Protein AF-A0A836UBE7-F1 (afdb_monomer)

Radius of gyration: 21.55 Å; Cα contacts (8 Å, |Δi|>4): 11; chains: 1; bounding box: 48×20×61 Å

Foldseek 3Di:
DVVVVVVVVVVVVVVVVVVCVVVVPPDPDCVVPVPVVVVVVVVVVVVVVVVVVVVVVVVVVVVVD

pLDDT: mean 79.69, std 10.62, range [56.09, 94.12]

Mean predicted aligned error: 11.3 Å

Secondary structure (DSSP, 8-state):
-HHHHHHHHHHHHHHHHHHHHHH--S---TTT-HHHHHHHHHHHHHHHHHHHHHHHHHHHHHH--

Structure (mmCIF, N/CA/C/O backbone):
data_AF-A0A836UBE7-F1
#
_entry.id   AF-A0A836UBE7-F1
#
loop_
_atom_site.group_PDB
_atom_site.id
_atom_site.type_symbol
_atom_site.label_atom_id
_atom_site.label_alt_id
_atom_site.label_comp_id
_atom_site.label_asym_id
_atom_site.label_entity_id
_atom_site.label_seq_id
_atom_site.pdbx_PDB_ins_code
_atom_site.Cartn_x
_atom_site.Cartn_y
_atom_site.Cartn_z
_atom_site.occupancy
_atom_site.B_iso_or_equiv
_atom_site.auth_seq_id
_atom_site.auth_comp_id
_atom_site.auth_asym_id
_atom_site.auth_atom_id
_atom_site.pdbx_PDB_model_num
ATOM 1 N N . MET A 1 1 ? 28.784 -6.009 -30.640 1.00 67.19 1 MET A N 1
ATOM 2 C CA . MET A 1 1 ? 28.313 -4.962 -29.698 1.00 67.19 1 MET A CA 1
ATOM 3 C C . MET A 1 1 ? 26.820 -5.041 -29.350 1.00 67.19 1 MET A C 1
ATOM 5 O O . MET A 1 1 ? 26.493 -4.802 -28.196 1.00 67.19 1 MET A O 1
ATOM 9 N N . ASN A 1 2 ? 25.912 -5.424 -30.261 1.00 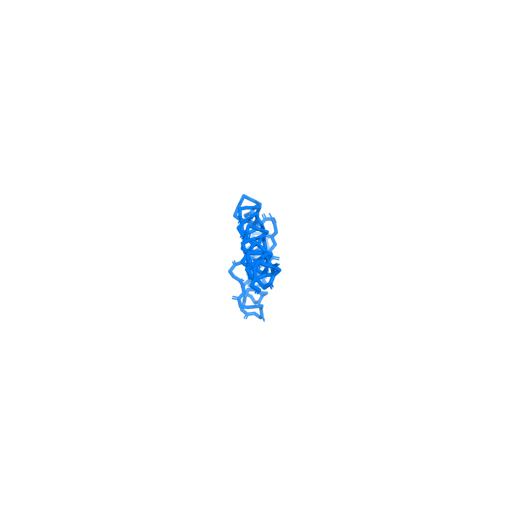76.62 2 ASN A N 1
ATOM 10 C CA . ASN A 1 2 ? 24.475 -5.544 -29.933 1.00 76.62 2 ASN A CA 1
ATOM 11 C C . ASN A 1 2 ? 24.146 -6.715 -28.992 1.00 76.62 2 ASN A C 1
ATOM 13 O O . ASN A 1 2 ? 23.426 -6.520 -28.020 1.00 76.62 2 ASN A O 1
ATOM 17 N N . ALA A 1 3 ? 24.751 -7.889 -29.203 1.00 80.44 3 ALA A N 1
ATOM 18 C CA . ALA A 1 3 ? 24.531 -9.062 -28.350 1.00 80.44 3 ALA A CA 1
ATOM 19 C C . ALA A 1 3 ? 24.871 -8.801 -26.871 1.00 80.44 3 ALA A C 1
ATOM 21 O O . ALA A 1 3 ? 24.130 -9.201 -25.983 1.00 80.44 3 ALA A O 1
ATOM 22 N N . GLN A 1 4 ? 25.947 -8.060 -26.600 1.00 84.62 4 GLN A N 1
ATOM 23 C CA . GLN A 1 4 ? 26.387 -7.753 -25.237 1.00 84.62 4 GLN A CA 1
ATOM 24 C C . GLN A 1 4 ? 25.416 -6.804 -24.516 1.00 84.62 4 GLN A C 1
ATOM 26 O O . GLN A 1 4 ? 25.119 -7.004 -23.342 1.00 84.62 4 GLN A O 1
ATOM 31 N N . ARG A 1 5 ? 24.831 -5.834 -25.235 1.00 84.81 5 ARG A N 1
ATOM 32 C CA . ARG A 1 5 ? 23.756 -4.972 -24.712 1.00 84.81 5 ARG A CA 1
ATOM 33 C C . ARG A 1 5 ? 22.465 -5.754 -24.461 1.00 84.81 5 ARG A C 1
ATOM 35 O O . ARG A 1 5 ? 21.841 -5.568 -23.418 1.00 84.81 5 ARG A O 1
ATOM 42 N N . SER A 1 6 ? 22.089 -6.651 -25.374 1.00 84.44 6 SER A N 1
ATOM 43 C CA . SER A 1 6 ? 20.921 -7.527 -25.210 1.00 84.44 6 SER A CA 1
ATOM 44 C C . SER A 1 6 ? 21.078 -8.464 -24.010 1.00 84.44 6 SER A C 1
ATOM 46 O O . SER A 1 6 ? 20.147 -8.605 -23.220 1.00 84.44 6 SER A O 1
ATOM 48 N N . ILE A 1 7 ? 22.268 -9.042 -23.826 1.00 88.38 7 ILE A N 1
ATOM 49 C CA . ILE A 1 7 ? 22.596 -9.887 -22.672 1.00 88.38 7 ILE A CA 1
ATOM 50 C C . ILE A 1 7 ? 22.546 -9.069 -21.379 1.00 88.38 7 ILE A C 1
ATOM 52 O O . ILE A 1 7 ? 21.861 -9.482 -20.449 1.00 88.38 7 ILE A O 1
ATOM 56 N N . SER A 1 8 ? 23.165 -7.884 -21.326 1.00 87.81 8 SER A N 1
ATOM 57 C CA . SER A 1 8 ? 23.070 -7.000 -20.153 1.00 87.81 8 SER A CA 1
ATOM 58 C C . SER A 1 8 ? 21.621 -6.669 -19.788 1.00 87.81 8 SER A C 1
ATOM 60 O O . SER A 1 8 ? 21.253 -6.763 -18.620 1.00 8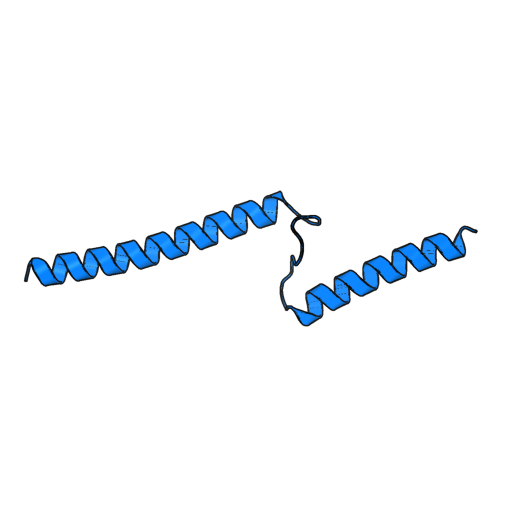7.81 8 SER A O 1
ATOM 62 N N . CYS A 1 9 ? 20.773 -6.343 -20.770 1.00 85.69 9 CYS A N 1
ATOM 63 C CA . CYS A 1 9 ? 19.357 -6.059 -20.525 1.00 85.69 9 CYS A CA 1
ATOM 64 C C . CYS A 1 9 ? 18.607 -7.287 -19.978 1.00 85.69 9 CYS A C 1
ATOM 66 O O . CYS A 1 9 ? 17.842 -7.172 -19.016 1.00 85.69 9 CYS A O 1
ATOM 68 N N . ASN A 1 10 ? 18.855 -8.470 -20.546 1.00 85.44 10 ASN A N 1
ATOM 69 C CA . ASN A 1 10 ? 18.242 -9.718 -20.091 1.00 85.44 10 ASN A CA 1
ATOM 70 C C . ASN A 1 10 ? 18.689 -10.105 -18.675 1.00 85.44 10 ASN A C 1
ATOM 72 O O . ASN A 1 10 ? 17.850 -10.508 -17.873 1.00 85.44 10 ASN A O 1
ATOM 76 N N . VAL A 1 11 ? 19.964 -9.910 -18.330 1.00 88.31 11 VAL A N 1
ATOM 77 C CA . VAL A 1 11 ? 20.487 -10.148 -16.975 1.00 88.31 11 VAL A CA 1
ATOM 78 C C . VAL A 1 11 ? 19.820 -9.216 -15.961 1.00 88.31 11 VAL A C 1
ATOM 80 O O . VAL A 1 11 ? 19.369 -9.668 -14.910 1.00 88.31 11 VAL A O 1
ATOM 83 N N . THR A 1 12 ? 19.669 -7.925 -16.278 1.00 84.19 12 THR A N 1
ATOM 84 C CA . THR A 1 12 ? 18.949 -6.983 -15.404 1.00 84.19 12 THR A CA 1
ATOM 85 C C . THR A 1 12 ? 17.485 -7.387 -15.209 1.00 84.19 12 THR A C 1
ATOM 87 O O . THR A 1 12 ? 16.970 -7.305 -14.094 1.00 84.19 12 THR A O 1
ATOM 90 N N . ARG A 1 13 ? 16.808 -7.854 -16.265 1.00 82.38 13 ARG A N 1
ATOM 91 C CA . ARG A 1 13 ? 15.418 -8.332 -16.185 1.00 82.38 13 ARG A CA 1
ATOM 92 C C . ARG A 1 13 ? 15.290 -9.604 -15.346 1.00 82.38 13 ARG A C 1
ATOM 94 O O . ARG A 1 13 ? 14.396 -9.669 -14.507 1.00 82.38 13 ARG A O 1
ATOM 101 N N . ALA A 1 14 ? 16.183 -10.574 -15.533 1.00 83.94 14 ALA A N 1
ATOM 102 C CA . ALA A 1 14 ? 16.198 -11.816 -14.762 1.00 83.94 14 ALA A CA 1
ATOM 103 C C . ALA A 1 14 ? 16.412 -11.545 -13.264 1.00 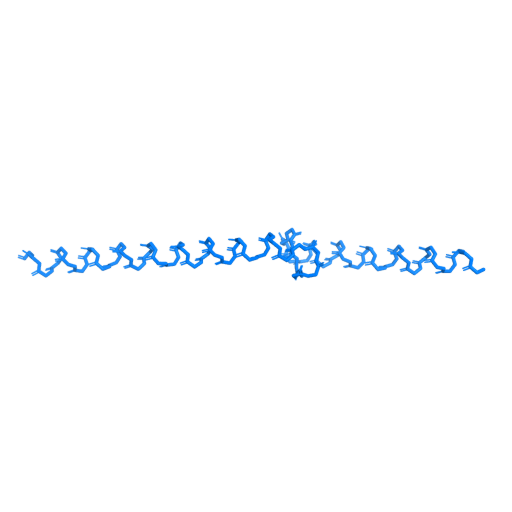83.94 14 ALA A C 1
ATOM 105 O O . ALA A 1 14 ? 15.655 -12.050 -12.440 1.00 83.94 14 ALA A O 1
ATOM 106 N N . ASN A 1 15 ? 17.350 -10.659 -12.915 1.00 83.00 15 ASN A N 1
ATOM 107 C CA . ASN A 1 15 ? 17.580 -10.256 -11.525 1.00 83.00 15 ASN A CA 1
ATOM 108 C C . ASN A 1 15 ? 16.338 -9.624 -10.876 1.00 83.00 15 ASN A C 1
ATOM 110 O O . ASN A 1 15 ? 16.026 -9.940 -9.733 1.00 83.00 15 ASN A O 1
ATOM 114 N N . ARG A 1 16 ? 15.572 -8.795 -11.603 1.00 77.25 16 ARG A N 1
ATOM 115 C CA . ARG A 1 16 ? 14.302 -8.244 -11.085 1.00 77.25 16 ARG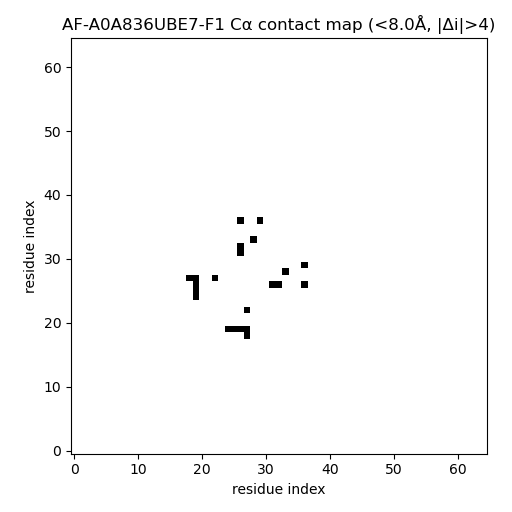 A CA 1
ATOM 116 C C . ARG A 1 16 ? 13.241 -9.318 -10.862 1.00 77.25 16 ARG A C 1
ATOM 118 O O . ARG A 1 16 ? 12.487 -9.238 -9.896 1.00 77.25 16 ARG A O 1
ATOM 125 N N . GLN A 1 17 ? 13.150 -10.306 -11.753 1.00 78.12 17 GLN A N 1
ATOM 126 C CA . GLN A 1 17 ? 12.212 -11.415 -11.570 1.00 78.12 17 GLN A CA 1
ATOM 127 C C . GLN A 1 17 ? 12.587 -12.275 -10.362 1.00 78.12 17 GLN A C 1
ATOM 129 O O . GLN A 1 17 ? 11.704 -12.647 -9.594 1.00 78.12 17 GLN A O 1
ATOM 134 N N . LEU A 1 18 ? 13.882 -12.514 -10.145 1.00 80.44 18 LEU A N 1
ATOM 135 C CA . LEU A 1 18 ? 14.381 -13.209 -8.959 1.00 80.44 18 LEU A CA 1
ATOM 136 C C . LEU A 1 18 ? 14.101 -12.426 -7.671 1.00 80.44 18 LEU A C 1
ATOM 138 O O . LEU A 1 18 ? 13.664 -13.017 -6.690 1.00 80.44 18 LEU A O 1
ATOM 142 N N . GLU A 1 19 ? 14.269 -11.101 -7.679 1.00 76.69 19 GLU A N 1
ATOM 143 C CA . GLU A 1 19 ? 13.936 -10.243 -6.533 1.00 76.69 19 GLU A CA 1
ATOM 144 C C . GLU A 1 19 ? 12.438 -10.369 -6.186 1.00 76.69 19 GLU A C 1
ATOM 146 O O . GLU A 1 19 ? 12.087 -10.583 -5.026 1.00 76.69 19 GLU A O 1
ATOM 151 N N . ARG A 1 20 ? 11.547 -10.297 -7.191 1.00 74.44 20 ARG A N 1
ATOM 152 C CA . ARG A 1 20 ? 10.083 -10.451 -7.020 1.00 74.44 20 ARG A CA 1
ATOM 153 C C . ARG A 1 20 ? 9.694 -11.846 -6.528 1.00 74.44 20 ARG A C 1
ATOM 155 O O . ARG A 1 20 ? 8.805 -11.966 -5.691 1.00 74.44 20 ARG A O 1
ATOM 162 N N . LEU A 1 21 ? 10.353 -12.890 -7.033 1.00 77.06 21 LEU A N 1
ATOM 163 C CA . LEU A 1 21 ? 10.131 -14.265 -6.588 1.00 77.06 21 LEU A CA 1
ATOM 164 C C . LEU A 1 21 ? 10.565 -14.451 -5.128 1.00 77.06 21 LEU A C 1
ATOM 166 O O . LEU A 1 21 ? 9.839 -15.058 -4.351 1.00 77.06 21 LEU A O 1
ATOM 170 N N . SER A 1 22 ? 11.720 -13.898 -4.750 1.00 79.12 22 SER A N 1
ATOM 171 C CA . SER A 1 22 ? 12.277 -14.034 -3.402 1.00 79.12 22 SER A CA 1
ATOM 172 C C . SER A 1 22 ? 11.487 -13.272 -2.341 1.00 79.12 22 SER A C 1
ATOM 174 O O . SER A 1 22 ? 11.445 -13.719 -1.199 1.00 79.12 22 SER A O 1
ATOM 176 N N . SER A 1 23 ? 10.901 -12.120 -2.674 1.00 76.62 23 SER A N 1
ATOM 177 C CA . SER A 1 23 ? 10.099 -11.349 -1.716 1.00 76.62 23 SER A CA 1
ATOM 178 C C . SER A 1 23 ? 8.627 -11.760 -1.695 1.00 76.62 23 SER A C 1
ATOM 180 O O . SER A 1 23 ? 7.910 -11.403 -0.764 1.00 76.62 23 SER A O 1
ATOM 182 N N . GLY A 1 24 ? 8.150 -12.442 -2.744 1.00 76.06 24 GLY A N 1
ATOM 183 C CA . GLY A 1 24 ? 6.725 -12.689 -2.974 1.00 76.06 24 GLY A CA 1
ATOM 184 C C . GLY A 1 24 ? 5.920 -11.420 -3.287 1.00 76.06 24 GLY A C 1
ATOM 185 O O . GLY A 1 24 ? 4.705 -11.488 -3.469 1.00 76.06 24 GLY A O 1
ATOM 186 N N . LEU A 1 25 ? 6.569 -10.253 -3.371 1.00 68.19 25 LEU A N 1
ATOM 187 C CA . LEU A 1 25 ? 5.924 -8.975 -3.635 1.00 68.19 25 LEU A CA 1
ATOM 188 C C . LEU A 1 25 ? 6.023 -8.645 -5.120 1.00 68.19 25 LEU A C 1
ATOM 190 O O . LEU A 1 25 ? 7.095 -8.577 -5.726 1.00 68.19 25 LEU A O 1
ATOM 194 N N . ARG A 1 26 ? 4.865 -8.365 -5.718 1.00 64.75 26 ARG A N 1
ATOM 195 C CA . ARG A 1 26 ? 4.771 -7.994 -7.131 1.00 64.75 26 ARG A CA 1
ATOM 196 C C . ARG A 1 26 ? 5.493 -6.675 -7.432 1.00 64.75 26 ARG A C 1
ATOM 198 O O . ARG A 1 26 ? 5.827 -6.454 -8.586 1.00 64.75 26 ARG A O 1
ATOM 205 N N . VAL A 1 27 ? 5.763 -5.814 -6.453 1.00 59.16 27 VAL A N 1
ATOM 206 C CA . VAL A 1 27 ? 6.490 -4.543 -6.620 1.00 59.16 27 VAL A CA 1
ATOM 207 C C . VAL A 1 27 ? 7.516 -4.433 -5.493 1.00 59.16 27 VAL A C 1
ATOM 209 O O . VAL A 1 27 ? 7.140 -4.215 -4.349 1.00 59.16 27 VAL A O 1
ATOM 212 N N . ASN A 1 28 ? 8.804 -4.601 -5.807 1.00 59.34 28 ASN A N 1
ATOM 213 C CA . ASN A 1 28 ? 9.896 -4.483 -4.826 1.00 59.34 28 ASN A CA 1
ATOM 214 C C . ASN A 1 28 ? 10.569 -3.108 -4.809 1.00 59.34 28 ASN A C 1
ATOM 216 O O . ASN A 1 28 ? 11.320 -2.808 -3.887 1.00 59.34 28 ASN A O 1
ATOM 220 N N . ARG A 1 29 ? 10.344 -2.267 -5.828 1.00 59.78 29 ARG A N 1
ATOM 221 C CA . ARG A 1 29 ? 10.978 -0.946 -5.934 1.00 59.78 29 ARG A CA 1
ATOM 222 C C . ARG A 1 29 ? 9.979 0.102 -6.409 1.00 59.78 29 ARG A C 1
ATOM 224 O O . ARG A 1 29 ? 9.306 -0.105 -7.415 1.00 59.78 29 ARG A O 1
ATOM 231 N N . ALA A 1 30 ? 9.999 1.269 -5.758 1.00 56.09 30 ALA A N 1
ATOM 232 C CA . ALA A 1 30 ? 9.310 2.496 -6.184 1.00 56.09 30 ALA A CA 1
ATOM 233 C C . ALA A 1 30 ? 9.656 2.917 -7.627 1.00 56.09 30 ALA A C 1
ATOM 235 O O . ALA A 1 30 ? 8.935 3.687 -8.244 1.00 56.09 30 ALA A O 1
ATOM 236 N N . MET A 1 31 ? 10.771 2.410 -8.160 1.00 57.88 31 MET A N 1
ATOM 237 C CA . MET A 1 31 ? 11.248 2.683 -9.513 1.00 57.88 31 MET A CA 1
ATOM 238 C C . MET A 1 31 ? 10.426 2.004 -10.622 1.00 57.88 31 MET A C 1
ATOM 240 O O . MET A 1 31 ? 10.446 2.508 -11.739 1.00 57.88 31 MET A O 1
ATOM 244 N N . ASP A 1 32 ? 9.744 0.879 -10.350 1.00 62.84 32 ASP A N 1
ATOM 245 C CA . ASP A 1 32 ? 8.930 0.173 -11.362 1.00 62.84 32 ASP A CA 1
ATOM 246 C C . ASP A 1 32 ? 7.464 0.662 -11.386 1.00 62.84 32 ASP A C 1
ATOM 248 O O . ASP A 1 32 ? 6.825 0.568 -12.429 1.00 62.84 32 ASP A O 1
ATOM 252 N N . ASP A 1 33 ? 6.937 1.200 -10.274 1.00 65.00 33 ASP A N 1
ATOM 253 C CA . ASP A 1 33 ? 5.599 1.815 -10.191 1.00 65.00 33 ASP A CA 1
ATOM 254 C C . ASP A 1 33 ? 5.478 2.718 -8.942 1.00 65.00 33 ASP A C 1
ATOM 256 O O . ASP A 1 33 ? 4.981 2.310 -7.886 1.00 65.00 33 ASP A O 1
ATOM 260 N N . ALA A 1 34 ? 5.987 3.951 -9.032 1.00 64.62 34 ALA A N 1
ATOM 261 C CA . ALA A 1 34 ? 5.940 4.917 -7.930 1.00 64.62 34 ALA A CA 1
ATOM 262 C C . ALA A 1 34 ? 4.494 5.233 -7.509 1.00 64.62 34 ALA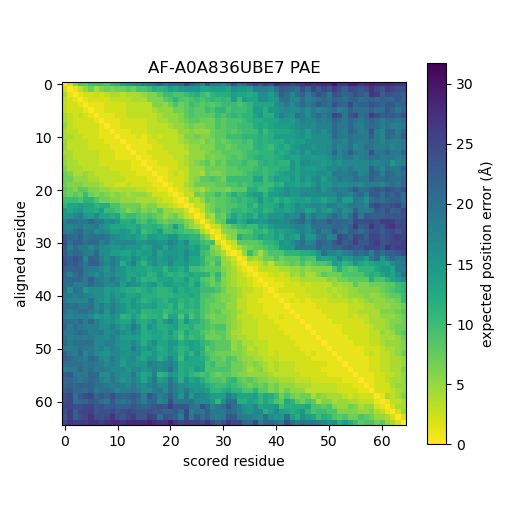 A C 1
ATOM 264 O O . ALA A 1 34 ? 4.207 5.381 -6.322 1.00 64.62 34 ALA A O 1
ATOM 265 N N . SER A 1 35 ? 3.575 5.280 -8.476 1.00 71.88 35 SER A N 1
ATOM 266 C CA . SER A 1 35 ? 2.152 5.537 -8.256 1.00 71.88 35 SER A CA 1
ATOM 267 C C . SER A 1 35 ? 1.479 4.372 -7.529 1.00 71.88 35 SER A C 1
ATOM 269 O O . SER A 1 35 ? 0.783 4.590 -6.538 1.00 71.88 35 SER A O 1
ATOM 271 N 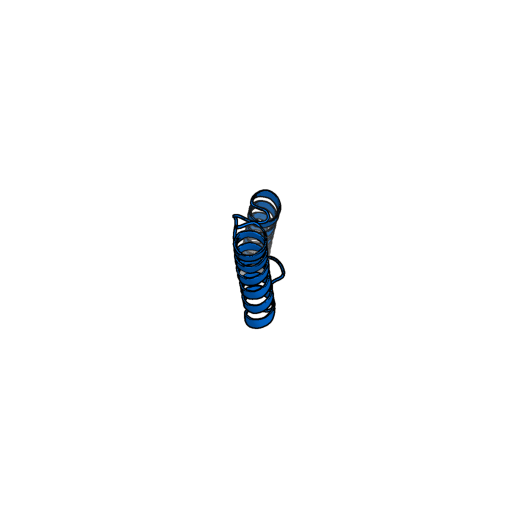N . GLY A 1 36 ? 1.739 3.133 -7.957 1.00 71.06 36 GLY A N 1
ATOM 272 C CA . GLY A 1 36 ? 1.234 1.930 -7.297 1.00 71.06 36 GLY A CA 1
ATOM 273 C C . GLY A 1 36 ? 1.764 1.762 -5.872 1.00 71.06 36 GLY A C 1
ATOM 274 O O . GLY A 1 36 ? 1.012 1.360 -4.981 1.00 71.06 36 GLY A O 1
ATOM 275 N N . LEU A 1 37 ? 3.024 2.131 -5.618 1.00 75.12 37 LEU A N 1
ATOM 276 C CA . LEU A 1 37 ? 3.599 2.092 -4.272 1.00 75.12 37 LEU A CA 1
ATOM 277 C C . LEU A 1 37 ? 2.973 3.143 -3.346 1.00 75.12 37 LEU A C 1
ATOM 279 O O . LEU A 1 37 ? 2.597 2.804 -2.228 1.00 75.12 37 LEU A O 1
ATOM 283 N N . VAL A 1 38 ? 2.814 4.391 -3.800 1.00 78.94 38 VAL A N 1
ATOM 284 C CA . VAL A 1 38 ? 2.211 5.466 -2.987 1.00 78.94 38 VAL A CA 1
ATOM 285 C C . VAL A 1 38 ? 0.767 5.136 -2.615 1.00 78.94 38 VAL A C 1
ATOM 287 O O . VAL A 1 38 ? 0.384 5.294 -1.457 1.00 78.94 38 VAL A O 1
ATOM 290 N N . VAL A 1 39 ? -0.024 4.622 -3.562 1.00 79.38 39 VAL A N 1
ATOM 291 C CA . VAL A 1 39 ? -1.394 4.165 -3.282 1.00 79.38 39 VAL A CA 1
ATOM 292 C C . VAL A 1 39 ? -1.386 2.998 -2.292 1.00 79.38 39 VAL A C 1
ATOM 294 O O . VAL A 1 39 ? -2.166 3.003 -1.342 1.00 79.38 39 VAL A O 1
ATOM 297 N N . SER A 1 40 ? -0.482 2.027 -2.457 1.00 81.62 40 SER A N 1
ATOM 298 C CA . SER A 1 40 ? -0.381 0.880 -1.543 1.00 81.62 40 SER A CA 1
ATOM 299 C C . SER A 1 40 ? 0.003 1.297 -0.120 1.00 81.62 40 SER A C 1
ATOM 301 O O . SER A 1 40 ? -0.579 0.806 0.845 1.00 81.62 40 SER A O 1
ATOM 303 N N . GLU A 1 41 ? 0.939 2.236 0.028 1.00 83.50 41 GLU A N 1
ATOM 304 C CA . GLU A 1 41 ? 1.316 2.789 1.332 1.00 83.50 41 GLU A CA 1
ATOM 305 C C . GLU A 1 41 ? 0.185 3.631 1.941 1.00 83.50 41 GLU A C 1
ATOM 307 O O . GLU A 1 41 ? -0.072 3.533 3.142 1.00 83.50 41 GLU A O 1
ATOM 312 N N . GLY A 1 42 ? -0.548 4.392 1.122 1.00 88.31 42 GLY A N 1
ATOM 313 C CA . GLY A 1 42 ? -1.749 5.114 1.544 1.00 88.31 42 GLY A CA 1
ATOM 314 C C . GLY A 1 42 ? -2.819 4.174 2.099 1.00 88.31 42 GLY A C 1
ATOM 315 O O . GLY A 1 42 ? -3.297 4.377 3.213 1.00 88.31 42 GLY A O 1
ATOM 316 N N . LEU A 1 43 ? -3.128 3.092 1.380 1.00 88.38 43 LEU A N 1
ATOM 317 C CA . LEU A 1 43 ? -4.075 2.066 1.826 1.00 88.38 43 LEU A CA 1
ATOM 318 C C . LEU A 1 43 ? -3.592 1.335 3.087 1.00 88.38 43 LEU A C 1
ATOM 320 O O . LEU A 1 43 ? -4.394 1.063 3.979 1.00 88.38 43 LEU A O 1
ATOM 324 N N . ARG A 1 44 ? -2.288 1.047 3.206 1.00 88.06 44 ARG A N 1
ATOM 325 C CA . ARG A 1 44 ? -1.721 0.435 4.419 1.00 88.06 44 ARG A CA 1
ATOM 326 C C . ARG A 1 44 ? -1.841 1.362 5.629 1.00 88.06 44 ARG A C 1
ATOM 328 O O . ARG A 1 44 ? -2.186 0.904 6.718 1.00 88.06 44 ARG A O 1
ATOM 335 N N . SER A 1 45 ? -1.591 2.655 5.432 1.00 92.81 45 SER A N 1
ATOM 336 C CA . SER A 1 45 ? -1.786 3.688 6.454 1.00 92.81 45 SER A CA 1
ATOM 337 C C . SER A 1 45 ? -3.256 3.796 6.866 1.00 92.81 45 SER A C 1
ATOM 339 O O . SER A 1 45 ? -3.566 3.790 8.057 1.00 92.81 45 SER A O 1
ATOM 341 N N . GLU A 1 46 ? -4.176 3.801 5.901 1.00 90.88 46 GLU A N 1
ATOM 342 C CA . GLU A 1 46 ? -5.620 3.841 6.149 1.00 90.88 46 GLU A CA 1
ATOM 343 C C . GLU A 1 46 ? -6.093 2.617 6.949 1.00 90.88 46 GLU A C 1
ATOM 345 O O . GLU A 1 46 ? -6.798 2.755 7.947 1.00 90.88 46 GLU A O 1
ATOM 350 N N . ALA A 1 47 ? -5.632 1.415 6.592 1.00 91.38 47 ALA A N 1
ATOM 351 C CA . ALA A 1 47 ? -5.934 0.190 7.331 1.00 91.38 47 ALA A CA 1
ATOM 352 C C . ALA A 1 47 ? -5.420 0.241 8.783 1.00 91.38 47 ALA A C 1
ATOM 354 O O . ALA A 1 47 ? -6.111 -0.186 9.711 1.00 91.38 47 ALA A O 1
ATOM 355 N N . ALA A 1 48 ? -4.226 0.798 9.010 1.00 93.69 48 ALA A N 1
ATOM 356 C CA . ALA A 1 48 ? -3.694 0.999 10.356 1.00 93.69 48 ALA A CA 1
ATOM 357 C C . ALA A 1 48 ? -4.539 1.998 11.167 1.00 93.69 48 ALA A C 1
ATOM 359 O O . ALA A 1 48 ? -4.832 1.737 12.338 1.00 93.69 48 ALA A O 1
ATOM 360 N N . LYS A 1 49 ? -4.985 3.098 10.543 1.00 94.12 49 LYS A N 1
ATOM 361 C CA . LYS A 1 49 ? -5.910 4.064 11.158 1.00 94.12 49 LYS A CA 1
ATOM 362 C C . LYS A 1 49 ? -7.246 3.419 11.513 1.00 94.12 49 LYS A C 1
ATOM 364 O O . LYS A 1 49 ? -7.720 3.611 12.626 1.00 94.12 49 LYS A O 1
ATOM 369 N N . LEU A 1 50 ? -7.831 2.622 10.617 1.00 93.94 50 LEU A N 1
ATOM 370 C CA . LEU A 1 50 ? -9.086 1.909 10.875 1.00 93.94 50 LEU A CA 1
ATOM 371 C C . LEU A 1 50 ? -8.957 0.960 12.071 1.00 93.94 50 LEU A C 1
ATOM 373 O O . LEU A 1 50 ? -9.791 0.998 12.971 1.00 93.94 50 LEU A O 1
ATOM 377 N N . ASN A 1 51 ? -7.875 0.180 12.139 1.00 94.06 51 ASN A N 1
ATOM 378 C CA . ASN A 1 51 ? -7.591 -0.679 13.292 1.00 94.06 51 ASN A CA 1
ATOM 379 C C . ASN A 1 51 ? -7.473 0.119 14.599 1.00 94.06 51 ASN A C 1
ATOM 381 O O . ASN A 1 51 ? -7.955 -0.325 15.642 1.00 94.06 51 ASN A O 1
ATOM 385 N N . GLN A 1 52 ? -6.850 1.299 14.560 1.00 92.69 52 GLN A N 1
ATOM 386 C CA . GLN A 1 52 ? -6.785 2.174 15.726 1.00 92.69 52 GLN A CA 1
ATOM 387 C C . GLN A 1 52 ? -8.158 2.748 16.092 1.00 92.69 52 GLN A C 1
ATOM 389 O O . GLN A 1 52 ? -8.499 2.768 17.268 1.00 92.69 52 GLN A O 1
ATOM 394 N N . ASN A 1 53 ? -8.967 3.153 15.114 1.00 93.06 53 ASN A N 1
ATOM 395 C CA . ASN A 1 53 ? -10.323 3.653 15.344 1.00 93.06 53 ASN A CA 1
ATOM 396 C C . ASN A 1 53 ? -11.221 2.589 15.980 1.00 93.06 53 ASN A C 1
ATOM 398 O O . ASN A 1 53 ? -11.967 2.906 16.900 1.00 93.06 53 ASN A O 1
ATOM 402 N N . VAL A 1 54 ? -11.112 1.330 15.545 1.00 92.00 54 VAL A N 1
ATOM 403 C CA . VAL A 1 54 ? -11.830 0.204 16.163 1.00 92.00 54 VAL A CA 1
ATOM 404 C C . VAL A 1 54 ? -11.421 0.044 17.627 1.00 92.00 54 VAL A C 1
ATOM 406 O O . VAL A 1 54 ? -12.291 -0.022 18.494 1.00 92.00 54 VAL A O 1
ATOM 409 N N . ARG A 1 55 ? -10.113 0.062 17.920 1.00 92.12 55 ARG A N 1
ATOM 410 C CA . ARG A 1 55 ? -9.617 0.016 19.305 1.00 92.12 55 ARG A CA 1
ATOM 411 C C . ARG A 1 55 ? -10.117 1.198 20.133 1.00 92.12 55 ARG A C 1
ATOM 413 O O . ARG A 1 55 ? -10.565 0.997 21.255 1.00 92.12 55 ARG A O 1
ATOM 420 N N . ASN A 1 56 ? -10.095 2.407 19.576 1.00 90.19 56 ASN A N 1
ATOM 421 C CA . ASN A 1 56 ? -10.583 3.611 20.248 1.00 90.19 56 ASN A CA 1
ATOM 422 C C . ASN A 1 56 ? -12.093 3.524 20.532 1.0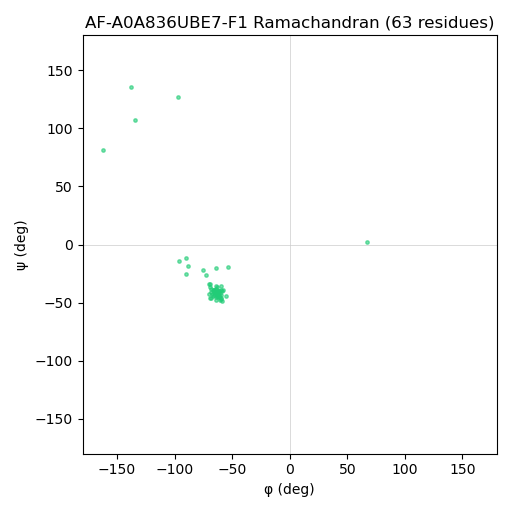0 90.19 56 ASN A C 1
ATOM 424 O O . ASN A 1 56 ? -12.530 3.896 21.616 1.00 90.19 56 ASN A O 1
ATOM 428 N N . ALA A 1 57 ? -12.892 3.003 19.595 1.00 90.75 57 ALA A N 1
ATOM 429 C CA . ALA A 1 57 ? -14.330 2.805 19.781 1.00 90.75 57 ALA A CA 1
ATOM 430 C C . ALA A 1 57 ? -14.626 1.757 20.866 1.00 90.75 57 ALA A C 1
ATOM 432 O O . ALA A 1 57 ? -15.502 1.964 21.703 1.00 90.75 57 ALA A O 1
ATOM 433 N N . GLN A 1 58 ? -13.859 0.664 20.900 1.00 88.38 58 GLN A N 1
ATOM 434 C CA . GLN A 1 58 ? -13.947 -0.348 21.956 1.00 88.38 58 GLN A CA 1
ATOM 435 C C . GLN A 1 58 ? -13.566 0.230 23.323 1.00 88.38 58 GLN A C 1
ATOM 437 O O . GLN A 1 58 ? -14.288 0.022 24.292 1.00 88.38 58 GLN A O 1
ATOM 442 N N . GLN A 1 59 ? -12.483 1.006 23.401 1.00 88.12 59 GLN A N 1
ATOM 443 C CA . GLN A 1 59 ? -12.089 1.700 24.629 1.00 88.12 59 GLN A CA 1
ATOM 444 C C . GLN A 1 59 ? -13.151 2.710 25.082 1.00 88.12 59 GLN A C 1
ATOM 446 O O . GLN A 1 59 ? -13.478 2.756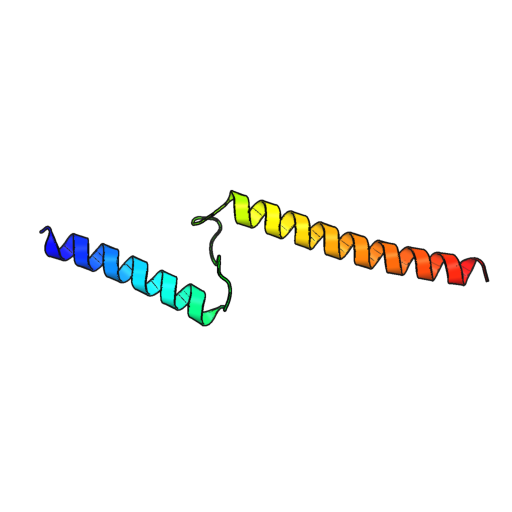 26.262 1.00 88.12 59 GLN A O 1
ATOM 451 N N . GLY A 1 60 ? -13.743 3.466 24.155 1.00 82.19 60 GLY A N 1
ATOM 452 C CA . GLY A 1 60 ? -14.860 4.364 24.450 1.00 82.19 60 GLY A CA 1
ATOM 453 C C . GLY A 1 60 ? -16.080 3.622 24.999 1.00 82.19 60 GLY A C 1
ATOM 454 O O . GLY A 1 60 ? -16.672 4.064 25.975 1.00 82.19 60 GLY A O 1
ATOM 455 N N . SER A 1 61 ? -16.414 2.457 24.437 1.00 75.25 61 SER A N 1
ATOM 456 C CA . SER A 1 61 ? -17.502 1.618 24.949 1.00 75.25 61 SER A CA 1
ATOM 457 C C . SER A 1 61 ? -17.228 1.081 26.355 1.00 75.25 61 SER A C 1
ATOM 459 O O . SER A 1 61 ? -18.166 0.969 27.133 1.00 75.25 61 SER A O 1
ATOM 461 N N . VAL A 1 62 ? -15.975 0.746 26.680 1.00 76.50 62 VAL A N 1
ATOM 462 C CA . VAL A 1 62 ? -15.584 0.291 28.026 1.00 76.50 62 VAL A CA 1
ATOM 463 C C . VAL A 1 62 ? -15.659 1.429 29.044 1.00 76.50 62 VAL A C 1
ATOM 465 O O . VAL A 1 62 ? -16.001 1.184 30.189 1.00 76.50 62 VAL A O 1
ATOM 468 N N . LEU A 1 63 ? -15.366 2.669 28.644 1.00 73.69 63 LEU A N 1
ATOM 469 C CA . LEU A 1 63 ? -15.475 3.838 29.526 1.00 73.69 63 LEU A CA 1
ATOM 470 C C . LEU A 1 63 ? -16.925 4.290 29.770 1.00 73.69 63 LEU A C 1
ATOM 472 O O . LEU A 1 63 ? -17.177 5.011 30.731 1.00 73.69 63 LEU A O 1
ATOM 476 N N . LEU A 1 64 ? -17.852 3.925 28.880 1.00 69.31 64 LEU A N 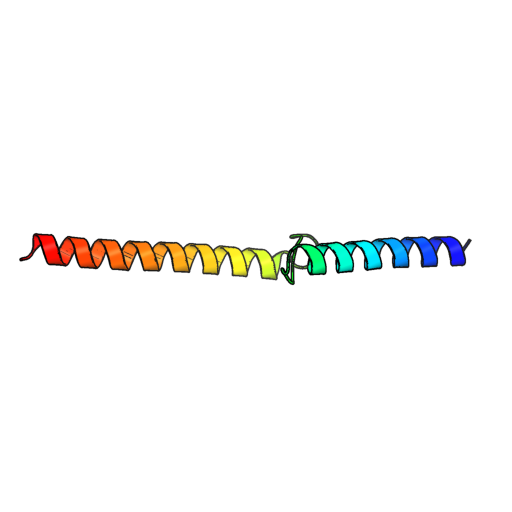1
ATOM 477 C CA . LEU A 1 64 ? -19.278 4.252 28.983 1.00 69.31 64 LEU A CA 1
ATOM 478 C C . LEU A 1 64 ? -20.099 3.192 29.739 1.00 69.31 64 LEU A C 1
ATOM 480 O O . LEU A 1 64 ? -21.268 3.451 30.026 1.00 69.31 64 LEU A O 1
ATOM 484 N N . GLN A 1 65 ? -19.524 2.016 30.010 1.00 57.91 65 GLN A N 1
ATOM 485 C CA . GLN A 1 65 ? -20.153 0.908 30.739 1.00 57.91 65 GLN A CA 1
ATOM 486 C C . GLN A 1 65 ? -19.773 0.940 32.219 1.00 57.91 65 GLN A C 1
ATOM 488 O O . GLN A 1 65 ? -20.669 0.638 33.037 1.00 57.91 65 GLN A O 1
#

Solvent-accessible surface area (backbone atoms only — not comparable to full-atom values): 3770 Å² total; per-residue (Å²): 116,66,66,61,54,53,47,52,53,49,52,56,50,50,52,53,50,51,52,31,64,75,68,70,36,95,72,87,50,60,87,84,41,49,67,61,45,52,52,49,52,50,52,53,50,49,53,52,50,50,56,49,50,53,52,50,51,52,51,51,52,62,74,74,105

Sequence (65 aa):
MNAQRSISCNVTRANRQLERLSSGLRVNRAMDDASGLVVSEGLRSEAAKLNQNVRNAQQGSVLLQ